Protein AF-A0A7T8KE40-F1 (afdb_monomer_lite)

Organism: Caligus rogercresseyi (NCBI:txid217165)

Radius of gyration: 25.11 Å; chains: 1; bounding box: 54×23×62 Å

Secondary structure (DSSP, 8-state):
-HHHHHHHHHHHHHTT--HHHHHHHH---HHHHHHT-PPPPPPPTT-S--HHHHHHHHHHHHH-TTS-HHHHHHHTT--HHHHHHIIIIIS--S-HHHHHHH---HHHHHHHHHTT--

Structure (mmCIF, N/CA/C/O backbone):
data_AF-A0A7T8KE40-F1
#
_entry.id   AF-A0A7T8KE40-F1
#
loop_
_atom_site.group_PDB
_atom_site.id
_atom_site.type_symbol
_atom_site.label_atom_id
_atom_site.label_alt_id
_atom_site.label_comp_id
_atom_site.label_asym_id
_atom_site.label_entity_id
_atom_site.label_seq_id
_atom_site.pdbx_PDB_ins_code
_atom_site.Cartn_x
_atom_site.Cartn_y
_atom_site.Cartn_z
_atom_site.occupancy
_atom_site.B_iso_or_equiv
_atom_site.auth_seq_id
_atom_site.auth_comp_id
_atom_site.auth_asym_id
_atom_site.auth_atom_id
_atom_site.pdbx_PDB_model_num
ATOM 1 N N . MET A 1 1 ? 5.430 13.147 -27.467 1.00 64.38 1 MET A N 1
ATOM 2 C CA . MET A 1 1 ? 6.612 12.834 -28.305 1.00 64.38 1 MET A CA 1
ATOM 3 C C . MET A 1 1 ? 7.751 12.189 -27.516 1.00 64.38 1 MET A C 1
ATOM 5 O O . MET A 1 1 ? 8.265 11.183 -27.973 1.00 64.38 1 MET A O 1
ATOM 9 N N . GLU A 1 2 ? 8.147 12.704 -26.343 1.00 74.44 2 GLU A N 1
ATOM 10 C CA . GLU A 1 2 ? 9.274 12.140 -25.568 1.00 74.44 2 GLU A CA 1
ATOM 11 C C . GLU A 1 2 ? 9.031 10.705 -25.063 1.00 74.44 2 GLU A C 1
ATOM 13 O O . GLU A 1 2 ? 9.944 9.887 -25.103 1.00 74.44 2 GLU A O 1
ATOM 18 N N . GLN A 1 3 ? 7.796 10.380 -24.665 1.00 76.88 3 GLN A N 1
ATOM 19 C CA . GLN A 1 3 ? 7.410 9.027 -24.243 1.00 76.88 3 GLN A CA 1
ATOM 20 C C . GLN A 1 3 ? 7.604 7.995 -25.366 1.00 76.88 3 GLN A C 1
ATOM 22 O O . GLN A 1 3 ? 8.284 7.001 -25.169 1.00 76.88 3 GLN A O 1
ATOM 27 N N . VAL A 1 4 ? 7.140 8.316 -26.579 1.00 83.94 4 VAL A N 1
ATOM 28 C CA . VAL A 1 4 ? 7.283 7.464 -27.774 1.00 83.94 4 VAL A CA 1
ATOM 29 C C . VAL A 1 4 ? 8.753 7.162 -28.088 1.00 83.94 4 VAL A C 1
ATOM 31 O O . VAL A 1 4 ? 9.090 6.042 -28.456 1.00 83.94 4 VAL A O 1
ATOM 34 N N . ARG A 1 5 ? 9.652 8.142 -27.903 1.00 83.94 5 ARG A N 1
ATOM 35 C CA . ARG A 1 5 ? 11.098 7.936 -28.099 1.00 83.94 5 ARG A CA 1
ATOM 36 C C . ARG A 1 5 ? 11.693 6.996 -27.049 1.00 83.94 5 ARG A C 1
ATOM 38 O O . ARG A 1 5 ? 12.535 6.177 -27.396 1.00 83.94 5 ARG A O 1
ATOM 45 N N . ARG A 1 6 ? 11.268 7.108 -25.784 1.00 83.00 6 ARG A N 1
ATOM 46 C CA . ARG A 1 6 ? 11.691 6.189 -24.712 1.00 83.00 6 ARG A CA 1
ATOM 47 C C . ARG A 1 6 ? 11.218 4.770 -24.988 1.00 83.00 6 ARG A C 1
ATOM 49 O O . ARG A 1 6 ? 12.023 3.848 -24.932 1.00 83.00 6 ARG A O 1
ATOM 56 N N . ASP A 1 7 ? 9.952 4.616 -25.361 1.00 86.44 7 ASP A N 1
ATOM 57 C CA . ASP A 1 7 ? 9.365 3.310 -25.656 1.00 86.44 7 ASP A CA 1
ATOM 58 C C . ASP A 1 7 ? 10.102 2.635 -26.830 1.00 86.44 7 ASP A C 1
ATOM 60 O O . ASP A 1 7 ? 10.492 1.476 -26.723 1.00 86.44 7 ASP A O 1
ATOM 64 N N . ALA A 1 8 ? 10.429 3.382 -27.894 1.00 87.56 8 ALA A N 1
ATOM 65 C CA . ALA A 1 8 ? 11.226 2.878 -29.019 1.00 87.56 8 ALA A CA 1
ATOM 66 C C . ALA A 1 8 ? 12.652 2.442 -28.619 1.00 87.56 8 ALA A C 1
ATOM 68 O O . ALA A 1 8 ? 13.137 1.412 -29.087 1.00 87.56 8 ALA A O 1
ATOM 69 N N . ILE A 1 9 ? 13.324 3.190 -27.733 1.00 86.88 9 ILE A N 1
ATOM 70 C CA . ILE A 1 9 ? 14.646 2.810 -27.201 1.00 86.88 9 ILE A CA 1
ATOM 71 C C . ILE A 1 9 ? 14.541 1.527 -26.362 1.00 86.88 9 ILE A C 1
ATOM 73 O O . ILE A 1 9 ? 15.411 0.660 -26.459 1.00 86.88 9 ILE A O 1
ATOM 77 N N . CYS A 1 10 ? 13.486 1.391 -25.555 1.00 84.81 10 CYS A N 1
ATOM 78 C CA . CYS A 1 10 ? 13.219 0.190 -24.766 1.00 84.81 10 CYS A CA 1
ATOM 79 C C . CYS A 1 10 ? 12.994 -1.039 -25.655 1.00 84.81 10 CYS A C 1
ATOM 81 O O . CYS A 1 10 ? 13.605 -2.076 -25.404 1.00 84.81 10 CYS A O 1
ATOM 83 N N . GLU A 1 11 ? 12.185 -0.925 -26.711 1.00 87.88 11 GLU A N 1
ATOM 84 C CA . GLU A 1 11 ? 11.952 -2.023 -27.659 1.00 87.88 11 GLU A CA 1
ATOM 85 C C . GLU A 1 11 ? 13.222 -2.409 -28.426 1.00 87.88 11 GLU A C 1
ATOM 87 O O . GLU A 1 11 ? 13.554 -3.589 -28.528 1.00 87.88 11 GLU A O 1
ATOM 92 N N . ALA A 1 12 ? 14.007 -1.433 -28.891 1.00 88.25 12 ALA A N 1
ATOM 93 C CA . ALA A 1 12 ? 15.264 -1.722 -29.578 1.00 88.25 12 ALA A CA 1
ATOM 94 C C . ALA A 1 12 ? 16.276 -2.440 -28.669 1.00 88.25 12 ALA A C 1
ATOM 96 O O . ALA A 1 12 ? 16.980 -3.345 -29.114 1.00 88.25 12 ALA A O 1
ATOM 97 N N . ARG A 1 13 ? 16.310 -2.093 -27.376 1.00 84.94 13 ARG A N 1
ATOM 98 C CA . ARG A 1 13 ? 17.122 -2.807 -26.380 1.00 84.94 13 ARG A CA 1
ATOM 99 C C . ARG A 1 13 ? 16.601 -4.210 -26.073 1.00 84.94 13 ARG A C 1
ATOM 101 O O . ARG A 1 13 ? 17.415 -5.098 -25.850 1.00 84.94 13 ARG A O 1
ATOM 108 N N . ARG A 1 14 ? 15.278 -4.426 -26.057 1.00 84.88 14 ARG A N 1
ATOM 109 C CA . ARG A 1 14 ? 14.683 -5.774 -25.939 1.00 84.88 14 ARG A CA 1
ATOM 110 C C . ARG A 1 14 ? 15.074 -6.668 -27.112 1.00 84.88 14 ARG A C 1
ATOM 112 O O . ARG A 1 14 ? 15.259 -7.860 -26.917 1.00 84.88 14 ARG A O 1
ATOM 119 N N . ALA A 1 15 ? 15.255 -6.082 -28.292 1.00 90.94 15 ALA A N 1
ATOM 120 C CA . ALA A 1 15 ? 15.786 -6.747 -29.479 1.00 90.94 15 ALA A CA 1
ATOM 121 C C . ALA A 1 15 ? 17.329 -6.847 -29.501 1.00 90.94 15 ALA A C 1
ATOM 123 O O . ALA A 1 15 ? 17.909 -7.019 -30.570 1.00 90.94 15 ALA A O 1
ATOM 124 N N . GLU A 1 16 ? 17.991 -6.687 -28.350 1.00 87.81 16 GLU A N 1
ATOM 125 C CA . GLU A 1 16 ? 19.447 -6.802 -28.161 1.00 87.81 16 GLU A CA 1
ATOM 126 C C . GLU A 1 16 ? 20.306 -5.850 -29.014 1.00 87.81 16 GLU A C 1
ATOM 128 O O . GLU A 1 16 ? 21.507 -6.060 -29.179 1.00 87.81 16 GLU A O 1
ATOM 133 N N . ARG A 1 17 ? 19.731 -4.746 -29.514 1.00 89.19 17 ARG A N 1
ATOM 134 C CA . ARG A 1 17 ? 20.500 -3.732 -30.246 1.00 89.19 17 ARG A CA 1
ATOM 135 C C . ARG A 1 17 ? 21.440 -2.976 -29.322 1.00 89.19 17 ARG A C 1
ATOM 137 O O . ARG A 1 17 ? 21.079 -2.544 -28.221 1.00 89.19 17 ARG A O 1
ATOM 144 N N . THR A 1 18 ? 22.647 -2.744 -29.813 1.00 89.75 18 THR A N 1
ATOM 145 C CA . THR A 1 18 ? 23.635 -1.921 -29.130 1.00 89.75 18 THR A CA 1
ATOM 146 C C . THR A 1 18 ? 23.189 -0.452 -29.114 1.00 89.75 18 THR A C 1
ATOM 148 O O . THR A 1 18 ? 22.497 0.018 -30.021 1.00 89.75 18 THR A O 1
ATOM 151 N N . PRO A 1 19 ? 23.607 0.343 -28.112 1.00 87.69 19 PRO A N 1
ATOM 152 C CA . PRO A 1 19 ? 23.302 1.772 -28.081 1.00 87.69 19 PRO A CA 1
ATOM 153 C C . PRO A 1 19 ? 23.747 2.533 -29.338 1.00 87.69 19 PRO A C 1
ATOM 155 O O . PRO A 1 19 ? 23.103 3.511 -29.702 1.00 87.69 19 PRO A O 1
ATOM 158 N N . GLN A 1 20 ? 24.828 2.095 -29.994 1.00 88.94 20 GLN A N 1
ATOM 159 C CA . GLN A 1 20 ? 25.330 2.700 -31.231 1.00 88.94 20 GLN A CA 1
ATOM 160 C C . GLN A 1 20 ? 24.364 2.479 -32.399 1.00 88.94 20 GLN A C 1
ATOM 162 O O . GLN A 1 20 ? 23.986 3.455 -33.041 1.00 88.94 20 GLN A O 1
ATOM 167 N N . GLU A 1 21 ? 23.875 1.251 -32.593 1.00 90.25 21 GLU A N 1
ATOM 168 C CA . GLU A 1 21 ? 22.865 0.943 -33.618 1.00 90.25 21 GLU A CA 1
ATOM 169 C C . GLU A 1 21 ? 21.565 1.728 -33.394 1.00 90.25 21 GLU A C 1
ATOM 171 O O . GLU A 1 21 ? 20.937 2.186 -34.342 1.00 90.25 21 GLU A O 1
ATOM 176 N N . ILE A 1 22 ? 21.162 1.938 -32.135 1.00 89.69 22 ILE A N 1
ATOM 177 C CA . ILE A 1 22 ? 19.963 2.724 -31.798 1.00 89.69 22 ILE A CA 1
ATOM 178 C C . ILE A 1 22 ? 20.148 4.201 -32.174 1.00 89.69 22 ILE A C 1
ATOM 180 O O . ILE A 1 22 ? 19.216 4.832 -32.674 1.00 89.69 22 ILE A O 1
ATOM 184 N N . ILE A 1 23 ? 21.336 4.763 -31.932 1.00 91.44 23 ILE A N 1
ATOM 185 C CA . ILE A 1 23 ? 21.659 6.146 -32.312 1.00 91.44 23 ILE A CA 1
ATOM 186 C C . ILE A 1 23 ? 21.621 6.298 -33.830 1.00 91.44 23 ILE A C 1
ATOM 188 O O . ILE A 1 23 ? 21.044 7.264 -34.320 1.00 91.44 23 ILE A O 1
ATOM 192 N N . GLU A 1 24 ? 22.213 5.352 -34.553 1.00 92.69 24 GLU A N 1
ATOM 193 C CA . GLU A 1 24 ? 22.287 5.370 -36.013 1.00 92.69 24 GLU A CA 1
ATOM 194 C C . GLU A 1 24 ? 20.908 5.184 -36.658 1.00 92.69 24 GLU A C 1
ATOM 196 O O . GLU A 1 24 ? 20.528 5.944 -37.542 1.00 92.69 24 GLU A O 1
ATOM 201 N N . PHE A 1 25 ? 20.107 4.243 -36.157 1.00 90.06 25 PHE A N 1
ATOM 202 C CA . PHE A 1 25 ? 18.786 3.956 -36.709 1.00 90.06 25 PHE A CA 1
ATOM 203 C C . PHE A 1 25 ? 17.772 5.074 -36.417 1.00 90.06 25 PHE A C 1
ATOM 205 O O . PHE A 1 25 ? 17.105 5.579 -37.319 1.00 90.06 25 PHE A O 1
ATOM 212 N N . PHE A 1 26 ? 17.661 5.506 -35.156 1.00 88.94 26 PHE A N 1
ATOM 213 C CA . PHE A 1 26 ? 16.641 6.479 -34.744 1.00 88.94 26 PHE A CA 1
ATOM 214 C C . PHE A 1 26 ? 17.105 7.939 -34.797 1.00 88.94 26 PHE A C 1
ATOM 216 O O . PHE A 1 26 ? 16.293 8.840 -34.570 1.00 88.94 26 PHE A O 1
ATOM 223 N N . HIS A 1 27 ? 18.390 8.191 -35.066 1.00 91.25 27 HIS A N 1
ATOM 224 C CA . HIS A 1 27 ? 18.996 9.528 -35.056 1.00 91.25 27 HIS A CA 1
ATOM 225 C C . HIS A 1 27 ? 18.784 10.268 -33.723 1.00 91.25 27 HIS A C 1
ATOM 227 O O . HIS A 1 27 ? 18.658 11.494 -33.660 1.00 91.25 27 HIS A O 1
ATOM 233 N N . TYR A 1 28 ? 18.709 9.514 -32.624 1.00 88.62 28 TYR A N 1
ATOM 234 C CA . TYR A 1 28 ? 18.512 10.081 -31.297 1.00 88.62 28 TYR A CA 1
ATOM 235 C C . TYR A 1 28 ? 19.833 10.585 -30.702 1.00 88.62 28 TYR A C 1
ATOM 237 O O . TYR A 1 28 ? 20.878 9.957 -30.884 1.00 88.62 28 TYR A O 1
ATOM 245 N N . PRO A 1 29 ? 19.814 11.689 -29.928 1.00 87.88 29 PRO A N 1
ATOM 246 C CA . PRO A 1 29 ? 21.006 12.166 -29.240 1.00 87.88 29 PRO A CA 1
ATOM 247 C C . PRO A 1 29 ? 21.594 11.090 -28.318 1.00 87.88 29 PRO A C 1
ATOM 249 O O . PRO A 1 29 ? 20.859 10.415 -27.591 1.00 87.88 29 PRO A O 1
ATOM 252 N N . LYS A 1 30 ? 22.930 10.996 -28.257 1.00 86.38 30 LYS A N 1
ATOM 253 C CA . LYS A 1 30 ? 23.645 10.093 -27.330 1.00 86.38 30 LYS A CA 1
ATOM 254 C C . LYS A 1 30 ? 23.143 10.239 -25.889 1.00 86.38 30 LYS A C 1
ATOM 256 O O . LYS A 1 30 ? 22.904 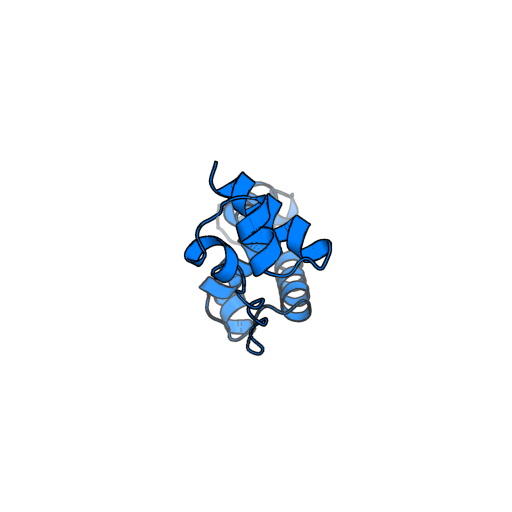9.249 -25.202 1.00 86.38 30 LYS A O 1
ATOM 261 N N . SER A 1 31 ? 22.915 11.475 -25.446 1.00 84.81 31 SER A N 1
ATOM 262 C CA . SER A 1 31 ? 22.393 11.775 -24.108 1.00 84.81 31 SER A CA 1
ATOM 263 C C . SER A 1 31 ? 21.020 11.153 -23.843 1.00 84.81 31 SER A C 1
ATOM 265 O O . SER A 1 31 ? 20.721 10.825 -22.701 1.00 84.81 31 SER A O 1
ATOM 267 N N . THR A 1 32 ? 20.190 10.953 -24.867 1.00 83.81 32 THR A N 1
ATOM 268 C CA . THR A 1 32 ? 18.874 10.315 -24.748 1.00 83.81 32 THR A CA 1
ATOM 269 C C . THR A 1 32 ? 19.003 8.797 -24.638 1.00 83.81 32 THR A C 1
ATOM 271 O O . THR A 1 32 ? 18.425 8.211 -23.727 1.00 83.81 32 THR A O 1
ATOM 274 N N . VAL A 1 33 ? 19.811 8.169 -25.499 1.00 84.06 33 VAL A N 1
ATOM 275 C CA . VAL A 1 33 ? 19.962 6.701 -25.552 1.00 84.06 33 VAL A CA 1
ATOM 276 C C . VAL A 1 33 ? 20.640 6.140 -24.299 1.00 84.06 33 VAL A C 1
ATOM 278 O O . VAL A 1 33 ? 20.271 5.066 -23.825 1.00 84.06 33 VAL A O 1
ATOM 281 N N . TYR A 1 34 ? 21.594 6.865 -23.707 1.00 81.94 34 TYR A N 1
ATOM 282 C CA . TYR A 1 34 ? 22.310 6.404 -22.509 1.00 81.94 34 TYR A CA 1
ATOM 283 C C . TYR A 1 34 ? 21.609 6.741 -21.180 1.00 81.94 34 TYR A C 1
ATOM 285 O O . TYR A 1 34 ? 21.884 6.094 -20.170 1.00 81.94 34 TYR A O 1
ATOM 293 N N . LYS A 1 35 ? 20.672 7.700 -21.154 1.00 71.62 35 LYS A N 1
ATOM 294 C CA . LYS A 1 35 ? 19.970 8.133 -19.926 1.00 71.62 35 LYS A CA 1
ATOM 295 C C . LYS A 1 35 ? 19.002 7.087 -19.370 1.00 71.62 35 LYS A C 1
ATOM 297 O O . LYS A 1 35 ? 18.720 7.110 -18.173 1.00 71.62 35 LYS A O 1
ATOM 302 N N . ASP A 1 36 ? 18.545 6.157 -20.208 1.00 63.56 36 ASP A N 1
ATOM 303 C CA . ASP A 1 36 ? 17.585 5.106 -19.840 1.00 63.56 36 ASP A CA 1
ATOM 304 C C . ASP A 1 36 ? 18.240 3.830 -19.284 1.00 63.56 36 ASP A C 1
ATOM 306 O O . ASP A 1 36 ? 17.708 2.729 -19.362 1.00 63.56 36 ASP A O 1
ATOM 310 N N . ARG A 1 37 ? 19.458 3.936 -18.745 1.00 60.59 37 ARG A N 1
ATOM 311 C CA . ARG A 1 37 ? 20.124 2.843 -18.017 1.00 60.59 37 ARG A CA 1
ATOM 312 C C . ARG A 1 37 ? 19.981 3.030 -16.504 1.00 60.59 37 ARG A C 1
ATOM 314 O O . ARG A 1 37 ? 20.949 2.876 -15.764 1.00 60.59 37 ARG A O 1
ATOM 321 N N . ARG A 1 38 ? 18.802 3.442 -16.028 1.00 59.66 38 ARG A N 1
ATOM 322 C CA . ARG A 1 38 ? 18.552 3.492 -14.583 1.00 59.66 38 ARG A CA 1
ATOM 323 C C . ARG A 1 38 ? 18.271 2.073 -14.121 1.00 59.66 38 ARG A C 1
ATOM 325 O O . ARG A 1 38 ? 17.330 1.457 -14.601 1.00 59.66 38 ARG A O 1
ATOM 332 N N . ALA A 1 39 ? 19.119 1.560 -13.237 1.00 61.06 39 ALA A N 1
ATOM 333 C CA . ALA A 1 39 ? 18.849 0.308 -12.553 1.00 61.06 39 ALA A CA 1
ATOM 334 C C . ALA A 1 39 ? 17.511 0.409 -11.809 1.00 61.06 39 ALA A C 1
ATOM 336 O O . ALA A 1 39 ? 17.169 1.479 -11.288 1.00 61.06 39 ALA A O 1
ATOM 337 N N . ASP A 1 40 ? 16.779 -0.699 -11.746 1.00 62.41 40 ASP A N 1
ATOM 338 C CA . ASP A 1 40 ? 15.620 -0.791 -10.871 1.00 62.41 40 ASP A CA 1
ATOM 339 C C . ASP A 1 40 ? 16.069 -0.506 -9.437 1.00 62.41 40 ASP A C 1
ATOM 341 O O . ASP A 1 40 ? 17.009 -1.114 -8.918 1.00 62.41 40 ASP A O 1
ATOM 345 N N . HIS A 1 41 ? 15.424 0.469 -8.796 1.00 67.19 41 HIS A N 1
ATOM 346 C CA . HIS A 1 41 ? 15.692 0.758 -7.395 1.00 67.19 41 HIS A CA 1
ATOM 347 C C . HIS A 1 41 ? 15.305 -0.477 -6.581 1.00 67.19 41 HIS A C 1
ATOM 349 O O . HIS A 1 41 ? 14.144 -0.895 -6.600 1.00 67.19 41 HIS A O 1
ATOM 355 N N . SER A 1 42 ? 16.266 -1.060 -5.863 1.00 63.38 42 SER A N 1
ATOM 356 C CA . SER A 1 42 ? 15.981 -2.197 -4.996 1.00 63.38 42 SER A CA 1
ATOM 357 C C . SER A 1 42 ? 14.962 -1.798 -3.928 1.00 63.38 42 SER A C 1
ATOM 359 O O . SER A 1 42 ? 14.954 -0.679 -3.403 1.00 63.38 42 SER A O 1
ATOM 361 N N . SER A 1 43 ? 14.056 -2.718 -3.606 1.00 64.19 43 SER A N 1
ATOM 362 C CA . SER A 1 43 ? 13.117 -2.501 -2.513 1.00 64.19 43 SER A CA 1
ATOM 363 C C . SER A 1 43 ? 13.889 -2.400 -1.199 1.00 64.19 43 SER A C 1
ATOM 365 O O . SER A 1 43 ? 14.647 -3.306 -0.857 1.00 64.19 43 SER A O 1
ATOM 367 N N . ARG A 1 44 ? 13.671 -1.317 -0.448 1.00 69.19 44 ARG A N 1
ATOM 368 C CA . ARG A 1 44 ? 14.270 -1.114 0.878 1.00 69.19 44 ARG A CA 1
ATOM 369 C C . ARG A 1 44 ? 14.007 -2.311 1.799 1.00 69.19 44 ARG A C 1
ATOM 371 O O . ARG A 1 44 ? 12.851 -2.690 1.983 1.00 69.19 44 ARG A O 1
ATOM 378 N N . ALA A 1 45 ? 15.057 -2.870 2.397 1.00 65.06 45 ALA A N 1
ATOM 379 C CA . ALA A 1 45 ? 14.954 -4.020 3.299 1.00 65.06 45 ALA A CA 1
ATOM 380 C C . ALA A 1 45 ? 14.274 -3.672 4.640 1.00 65.06 45 ALA A C 1
ATOM 382 O O . ALA A 1 45 ? 13.559 -4.492 5.206 1.00 65.06 45 ALA A O 1
ATOM 383 N N . ASP A 1 46 ? 14.413 -2.430 5.110 1.00 67.94 46 ASP A N 1
ATOM 384 C CA . ASP A 1 46 ? 13.768 -1.870 6.309 1.00 67.94 46 ASP A CA 1
ATOM 385 C C . ASP A 1 46 ? 12.289 -1.502 6.086 1.00 67.94 46 ASP A C 1
ATOM 387 O O . ASP A 1 46 ? 11.679 -0.788 6.886 1.00 67.94 46 ASP A O 1
ATOM 391 N N . LYS A 1 47 ? 11.675 -1.969 4.993 1.00 72.88 47 LYS A N 1
ATOM 392 C CA . LYS A 1 47 ? 10.269 -1.699 4.701 1.00 72.88 47 LYS A CA 1
ATOM 393 C C . LYS A 1 47 ? 9.383 -2.349 5.770 1.00 72.88 47 LYS A C 1
ATOM 395 O O . LYS A 1 47 ? 9.011 -3.512 5.678 1.00 72.88 47 LYS A O 1
ATOM 400 N N . ILE A 1 48 ? 8.946 -1.531 6.730 1.00 71.50 48 ILE A N 1
ATOM 401 C CA . ILE A 1 48 ? 7.944 -1.856 7.769 1.00 71.50 48 ILE A CA 1
ATOM 402 C C . ILE A 1 48 ? 6.672 -2.467 7.150 1.00 71.50 48 ILE A C 1
ATOM 404 O O . ILE A 1 48 ? 5.971 -3.286 7.744 1.00 71.50 48 ILE A O 1
ATOM 408 N N . TRP A 1 49 ? 6.384 -2.069 5.916 1.00 77.38 49 TRP A N 1
ATOM 409 C CA . TRP A 1 49 ? 5.186 -2.397 5.170 1.00 77.38 49 TRP A CA 1
ATOM 410 C C . TRP A 1 49 ? 5.287 -3.761 4.472 1.00 77.38 49 TRP A C 1
ATOM 412 O O . TRP A 1 49 ? 5.346 -3.863 3.245 1.00 77.38 49 TRP A O 1
ATOM 422 N N . THR A 1 50 ? 5.342 -4.818 5.278 1.00 85.81 50 THR A N 1
ATOM 423 C CA . THR A 1 50 ? 5.355 -6.205 4.798 1.00 85.81 50 THR A CA 1
ATOM 424 C C . THR A 1 50 ? 3.932 -6.748 4.609 1.00 85.81 50 THR A C 1
ATOM 426 O O . THR A 1 50 ? 2.997 -6.288 5.277 1.00 85.81 50 THR A O 1
ATOM 429 N N . PRO A 1 51 ? 3.734 -7.784 3.772 1.00 87.38 51 PRO A N 1
ATOM 430 C CA . PRO A 1 51 ? 2.439 -8.459 3.651 1.00 87.38 51 PRO A CA 1
ATOM 431 C C . PRO A 1 51 ? 1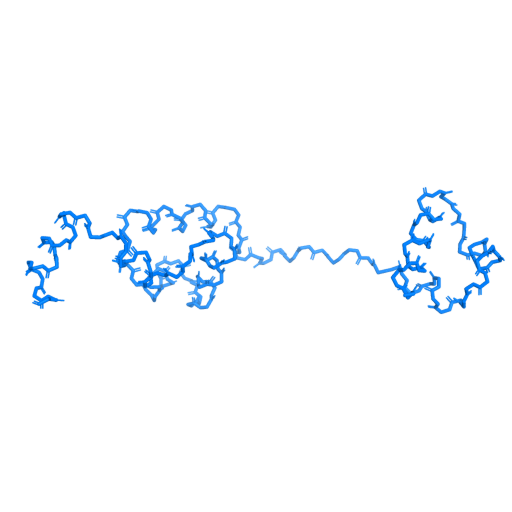.900 -8.969 4.998 1.00 87.38 51 PRO A C 1
ATOM 433 O O . PRO A 1 51 ? 0.710 -8.851 5.289 1.00 87.38 51 PRO A O 1
ATOM 436 N N . ARG A 1 52 ? 2.787 -9.462 5.874 1.00 89.69 52 ARG A N 1
ATOM 437 C CA . ARG A 1 52 ? 2.433 -9.915 7.228 1.00 89.69 52 ARG A CA 1
ATOM 438 C C . ARG A 1 52 ? 1.918 -8.770 8.101 1.00 89.69 52 ARG A C 1
ATOM 440 O O . ARG A 1 52 ? 0.930 -8.946 8.817 1.00 89.69 52 ARG A O 1
ATOM 447 N N . PHE A 1 53 ? 2.564 -7.605 8.036 1.00 89.94 53 PHE A N 1
ATOM 448 C CA . PHE A 1 53 ? 2.115 -6.409 8.746 1.00 89.94 53 PHE A CA 1
ATOM 449 C C . PHE A 1 53 ? 0.709 -5.996 8.297 1.00 89.94 53 PHE A C 1
ATOM 451 O O . PHE A 1 53 ? -0.162 -5.773 9.139 1.00 89.94 53 PHE A O 1
ATOM 458 N N . LEU A 1 54 ? 0.469 -5.970 6.983 1.00 89.88 54 LEU A N 1
ATOM 459 C CA . LEU A 1 54 ? -0.823 -5.615 6.395 1.00 89.88 54 LEU A CA 1
ATOM 460 C C . LEU A 1 54 ? -1.941 -6.570 6.795 1.00 89.88 54 LEU A C 1
ATOM 462 O O . LEU A 1 54 ? -2.998 -6.120 7.231 1.00 89.88 54 LEU A O 1
ATOM 466 N N . ALA A 1 55 ? -1.698 -7.877 6.700 1.00 90.19 55 ALA A N 1
ATOM 467 C CA . ALA A 1 55 ? -2.665 -8.888 7.113 1.00 90.19 55 ALA A CA 1
ATOM 468 C C . ALA A 1 55 ? -3.005 -8.756 8.604 1.00 90.19 55 ALA A C 1
ATOM 470 O O . ALA A 1 55 ? -4.169 -8.819 8.998 1.00 90.19 55 ALA A O 1
ATOM 471 N N . GLY A 1 56 ? -1.992 -8.508 9.441 1.00 91.81 56 GLY A N 1
ATOM 472 C CA . GLY A 1 56 ? -2.192 -8.221 10.855 1.00 91.81 56 GLY A CA 1
ATOM 473 C C . GLY A 1 56 ? -3.054 -6.979 11.077 1.00 91.81 56 GLY A C 1
ATOM 474 O O . GLY A 1 56 ? -3.998 -7.038 11.860 1.00 91.81 56 GLY A O 1
ATOM 475 N N . LEU A 1 57 ? -2.730 -5.870 10.406 1.00 89.75 57 LEU A N 1
ATOM 476 C CA . LEU A 1 57 ? -3.447 -4.602 10.533 1.00 89.75 57 LEU A CA 1
ATOM 477 C C . LEU A 1 57 ? -4.909 -4.738 10.104 1.00 89.75 57 LEU A C 1
ATOM 479 O O . LEU A 1 57 ? -5.790 -4.277 10.825 1.00 89.75 57 LEU A O 1
ATOM 483 N N . LYS A 1 58 ? -5.155 -5.422 8.982 1.00 88.06 58 LYS A N 1
ATOM 484 C CA . LYS A 1 58 ? -6.498 -5.712 8.484 1.00 88.06 58 LYS A CA 1
ATOM 485 C C . LYS A 1 58 ? -7.329 -6.447 9.538 1.00 88.06 58 LYS A C 1
ATOM 487 O O . LYS A 1 58 ? -8.386 -5.959 9.910 1.00 88.06 58 LYS A O 1
ATOM 492 N N . ARG A 1 59 ? -6.794 -7.526 10.127 1.00 90.00 59 ARG A N 1
ATOM 493 C CA . ARG A 1 59 ? -7.477 -8.271 11.204 1.00 90.00 59 ARG A CA 1
ATOM 494 C C . ARG A 1 59 ? -7.830 -7.400 12.410 1.00 90.00 59 ARG A C 1
ATOM 496 O O . ARG A 1 59 ? -8.926 -7.523 12.936 1.00 90.00 59 ARG A O 1
ATOM 503 N N . SER A 1 60 ? -6.928 -6.517 12.848 1.00 87.56 60 SER A N 1
ATOM 504 C CA . SER A 1 60 ? -7.213 -5.612 13.975 1.00 87.56 60 SER A CA 1
ATOM 505 C C . SER A 1 60 ? -8.324 -4.609 13.662 1.00 87.56 60 SER A C 1
ATOM 507 O O . SER A 1 60 ? -9.103 -4.270 14.548 1.00 87.56 60 SER A O 1
ATOM 509 N N . ILE A 1 61 ? -8.383 -4.119 12.422 1.00 84.81 61 ILE A N 1
ATOM 510 C CA . ILE A 1 61 ? -9.427 -3.192 11.975 1.00 84.81 61 ILE A CA 1
ATOM 511 C C . ILE A 1 61 ? -10.764 -3.923 11.851 1.00 84.81 61 ILE A C 1
ATOM 513 O O . ILE A 1 61 ? -11.763 -3.410 12.340 1.00 84.81 61 ILE A O 1
ATOM 517 N N . ASP A 1 62 ? -10.769 -5.111 11.248 1.00 82.00 62 ASP A N 1
ATOM 518 C CA . ASP A 1 62 ? -11.981 -5.905 11.040 1.00 82.00 62 ASP A CA 1
ATOM 519 C C . ASP A 1 62 ? -12.574 -6.389 12.378 1.00 82.00 62 ASP A C 1
ATOM 521 O O . ASP A 1 62 ? -13.787 -6.352 12.557 1.00 82.00 62 ASP A O 1
ATOM 525 N N . ALA A 1 63 ? -11.734 -6.778 13.347 1.00 84.81 63 ALA A N 1
ATOM 526 C CA . ALA A 1 63 ? -12.187 -7.184 14.681 1.00 84.81 63 ALA A CA 1
ATOM 527 C C . ALA A 1 63 ? -12.751 -6.012 15.502 1.00 84.81 63 ALA A C 1
ATOM 529 O O . ALA A 1 63 ? -13.729 -6.170 16.230 1.00 84.81 63 ALA A O 1
ATOM 530 N N . HIS A 1 64 ? -12.125 -4.835 15.405 1.00 79.56 64 HIS A N 1
ATOM 531 C CA . HIS A 1 64 ? -12.492 -3.664 16.199 1.00 79.56 64 HIS A CA 1
ATOM 532 C C . HIS A 1 64 ? -12.450 -2.382 15.349 1.00 79.56 64 HIS A C 1
ATOM 534 O O . HIS A 1 64 ? -11.495 -1.590 15.453 1.00 79.56 64 HIS A O 1
ATOM 540 N N . PRO A 1 65 ? -13.500 -2.125 14.544 1.00 76.06 65 PRO A N 1
ATOM 541 C CA . PRO A 1 65 ? -13.534 -1.023 13.580 1.00 76.06 65 PRO A CA 1
ATOM 542 C C . PRO A 1 65 ? -13.494 0.369 14.223 1.00 76.06 65 PRO A C 1
ATOM 544 O O . PRO A 1 65 ? -13.106 1.336 13.560 1.00 76.06 65 PRO A O 1
ATOM 547 N N . ASP A 1 66 ? -13.756 0.487 15.526 1.00 77.06 66 ASP A N 1
ATOM 548 C CA . ASP A 1 66 ? -13.699 1.751 16.272 1.00 77.06 66 ASP A CA 1
ATOM 549 C C . ASP A 1 66 ? -12.317 2.073 16.871 1.00 77.06 66 ASP A C 1
ATOM 551 O O . ASP A 1 66 ? -12.078 3.192 17.324 1.00 77.06 66 ASP A O 1
ATOM 555 N N . THR A 1 67 ? -11.365 1.131 16.843 1.00 80.19 67 THR A N 1
ATOM 556 C CA . THR A 1 67 ? -10.039 1.287 17.477 1.00 80.19 67 THR A CA 1
ATOM 557 C C . THR A 1 67 ? -9.207 2.409 16.851 1.00 80.19 67 THR A C 1
ATOM 559 O O . THR A 1 67 ? -8.643 2.194 15.780 1.00 80.19 67 THR A O 1
ATOM 562 N N . PRO A 1 68 ? -9.007 3.574 17.485 1.00 83.12 68 PRO A N 1
ATOM 563 C CA . PRO A 1 68 ? -8.418 4.739 16.826 1.00 83.12 68 PRO A CA 1
ATOM 564 C C . PRO A 1 68 ? -7.031 4.451 16.229 1.00 83.12 68 PRO A C 1
ATOM 566 O O . PRO A 1 68 ? -6.267 3.638 16.744 1.00 83.12 68 PRO A O 1
ATOM 569 N N . ILE A 1 69 ? -6.678 5.152 15.143 1.00 84.75 69 ILE A N 1
ATOM 570 C CA . ILE A 1 69 ? -5.389 4.966 14.441 1.00 84.75 69 ILE A CA 1
ATOM 571 C C . ILE A 1 69 ? -4.208 5.155 15.402 1.00 84.75 69 ILE A C 1
ATOM 573 O O . ILE A 1 69 ? -3.221 4.435 15.309 1.00 84.75 69 ILE A O 1
ATOM 577 N N . SER A 1 70 ? -4.323 6.084 16.354 1.00 83.25 70 SER A N 1
ATOM 578 C CA . SER A 1 70 ? -3.318 6.301 17.398 1.00 83.25 70 SER A CA 1
ATOM 579 C C . SER A 1 70 ? -3.087 5.065 18.271 1.00 83.25 70 SER A C 1
ATOM 581 O O . SER A 1 70 ? -1.946 4.802 18.633 1.00 83.25 70 SER A O 1
ATOM 583 N N . LYS A 1 71 ? -4.136 4.292 18.579 1.00 87.50 71 LYS A N 1
ATOM 584 C CA . LYS A 1 71 ? -4.022 3.042 19.339 1.00 87.50 71 LYS A CA 1
ATOM 585 C C . LYS A 1 71 ? -3.397 1.935 18.488 1.00 87.50 71 LYS A C 1
ATOM 587 O O . LYS A 1 71 ? -2.397 1.369 18.898 1.00 87.50 71 LYS A O 1
ATOM 592 N N . LEU A 1 72 ? -3.868 1.750 17.251 1.00 89.12 72 LEU A N 1
ATOM 593 C CA . LEU A 1 72 ? -3.271 0.792 16.302 1.00 89.12 72 LEU A CA 1
ATOM 594 C C . LEU A 1 72 ? -1.776 1.048 16.051 1.00 89.12 72 LEU A C 1
ATOM 596 O O . LEU A 1 72 ? -1.006 0.110 15.867 1.00 89.12 72 LEU A O 1
ATOM 600 N N . ALA A 1 73 ? -1.378 2.320 16.019 1.00 89.62 73 ALA A N 1
ATOM 601 C CA . ALA A 1 73 ? 0.006 2.741 15.855 1.00 89.62 73 ALA A CA 1
ATOM 602 C C . ALA A 1 73 ? 0.860 2.379 17.080 1.00 89.62 73 ALA A C 1
ATOM 604 O O . ALA A 1 73 ? 1.928 1.791 16.920 1.00 89.62 73 ALA A O 1
ATOM 605 N N . LYS A 1 74 ? 0.359 2.662 18.293 1.00 91.62 74 LYS A N 1
ATOM 606 C CA . LYS A 1 74 ? 1.017 2.298 19.557 1.00 91.62 74 LYS A CA 1
ATOM 607 C C . LYS A 1 74 ? 1.182 0.786 19.696 1.00 91.62 74 LYS A C 1
ATOM 609 O O . LYS A 1 74 ? 2.296 0.328 19.913 1.00 91.62 74 LYS A O 1
ATOM 614 N N . ASP A 1 75 ? 0.113 0.024 19.478 1.00 90.62 75 ASP A N 1
ATOM 615 C CA . ASP A 1 75 ? 0.114 -1.439 19.629 1.00 90.62 75 ASP A CA 1
ATOM 616 C C . ASP A 1 75 ? 1.102 -2.125 18.670 1.00 90.62 75 ASP A C 1
ATOM 618 O O . ASP A 1 75 ? 1.599 -3.216 18.936 1.00 90.62 75 ASP A O 1
ATOM 622 N N . ARG A 1 76 ? 1.395 -1.484 17.532 1.00 89.38 76 ARG A N 1
ATOM 623 C CA . ARG A 1 76 ? 2.305 -1.996 16.498 1.00 89.38 76 ARG A CA 1
ATOM 624 C C . ARG A 1 76 ? 3.679 -1.331 16.510 1.00 89.38 76 ARG A C 1
ATOM 626 O O . ARG A 1 76 ? 4.473 -1.630 15.625 1.00 89.38 76 ARG A O 1
ATOM 633 N N . ASN A 1 77 ? 3.941 -0.443 17.470 1.00 91.88 77 ASN A N 1
ATOM 634 C CA . ASN A 1 77 ? 5.167 0.346 17.576 1.00 91.88 77 ASN A CA 1
ATOM 635 C C . ASN A 1 77 ? 5.567 1.043 16.258 1.00 91.88 77 ASN A C 1
ATOM 637 O O . ASN A 1 77 ? 6.710 0.985 15.811 1.00 91.88 77 ASN A O 1
ATOM 641 N N . VAL A 1 78 ? 4.597 1.674 15.595 1.00 90.38 78 VAL A N 1
ATOM 642 C CA . VAL A 1 78 ? 4.825 2.431 14.358 1.00 90.38 78 VA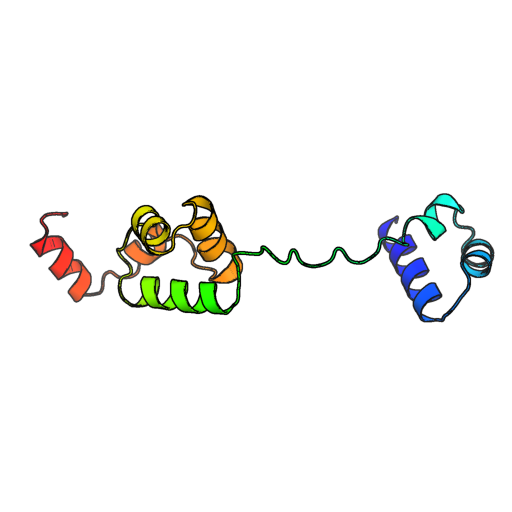L A CA 1
ATOM 643 C C . VAL A 1 78 ? 4.253 3.831 14.471 1.00 90.38 78 VAL A C 1
ATOM 645 O O . VAL A 1 78 ? 3.344 4.103 15.253 1.00 90.38 78 VAL A O 1
ATOM 648 N N . HIS A 1 79 ? 4.747 4.737 13.634 1.00 91.06 79 HIS A N 1
ATOM 649 C CA . HIS A 1 79 ? 4.191 6.077 13.566 1.00 91.06 79 HIS A CA 1
ATOM 650 C C . HIS A 1 79 ? 2.761 6.069 12.996 1.00 91.06 79 HIS A C 1
ATOM 652 O O . HIS A 1 79 ? 2.419 5.287 12.103 1.00 91.06 79 HIS A O 1
ATOM 658 N N . ARG A 1 80 ? 1.923 7.000 13.469 1.00 87.81 80 ARG A N 1
ATOM 659 C CA . ARG A 1 80 ? 0.517 7.139 13.048 1.00 87.81 80 ARG A CA 1
ATOM 660 C C . ARG A 1 80 ? 0.365 7.245 11.527 1.00 87.81 80 ARG A C 1
ATOM 662 O O . ARG A 1 80 ? -0.514 6.605 10.952 1.00 87.81 80 ARG A O 1
ATOM 669 N N . SER A 1 81 ? 1.235 8.022 10.879 1.00 87.19 81 SER A N 1
ATOM 670 C CA . SER A 1 81 ? 1.201 8.225 9.423 1.00 87.19 81 SER A CA 1
ATOM 671 C C . SER A 1 81 ? 1.486 6.945 8.628 1.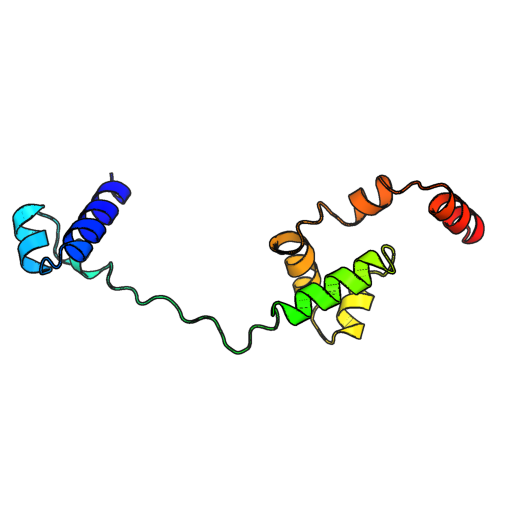00 87.19 81 SER A C 1
ATOM 673 O O . SER A 1 81 ? 0.985 6.799 7.514 1.00 87.19 81 SER A O 1
ATOM 675 N N . THR A 1 82 ? 2.235 5.994 9.193 1.00 88.44 82 THR A N 1
ATOM 676 C CA . THR A 1 82 ? 2.483 4.683 8.576 1.00 88.44 82 THR A CA 1
ATOM 677 C C . THR A 1 82 ? 1.191 3.877 8.487 1.00 88.44 82 THR A C 1
ATOM 679 O O . THR A 1 82 ? 0.870 3.350 7.425 1.00 88.44 82 THR A O 1
ATOM 682 N N . ILE A 1 83 ? 0.406 3.843 9.569 1.00 87.50 83 ILE A N 1
ATOM 683 C CA . ILE A 1 83 ? -0.902 3.172 9.588 1.00 87.50 83 ILE A CA 1
ATOM 684 C C . ILE A 1 83 ? -1.871 3.845 8.613 1.00 87.50 83 ILE A C 1
ATOM 686 O O . ILE A 1 83 ? -2.572 3.166 7.870 1.00 87.50 83 ILE A O 1
ATOM 690 N N . GLU A 1 84 ? -1.896 5.176 8.574 1.00 84.94 84 GLU A N 1
ATOM 691 C CA . GLU A 1 84 ? -2.781 5.917 7.672 1.00 84.94 84 GLU A CA 1
ATOM 692 C C . GLU A 1 84 ? -2.488 5.628 6.192 1.00 84.94 84 GLU A C 1
ATOM 694 O O . GLU A 1 84 ? -3.409 5.349 5.420 1.00 84.94 84 GLU A O 1
ATOM 699 N N . LYS A 1 85 ? -1.206 5.612 5.803 1.00 86.06 85 LYS A N 1
ATOM 700 C CA . LYS A 1 85 ? -0.782 5.226 4.448 1.00 86.06 85 LYS A CA 1
ATOM 701 C C . LYS A 1 85 ? -1.129 3.768 4.141 1.00 86.06 85 LYS A C 1
ATOM 703 O O . LYS A 1 85 ? -1.684 3.510 3.076 1.00 86.06 85 LYS A O 1
ATOM 708 N N . ALA A 1 86 ? -0.885 2.852 5.083 1.00 86.81 86 ALA A N 1
ATOM 709 C CA . ALA A 1 86 ? -1.225 1.433 4.950 1.00 86.81 86 ALA A CA 1
ATOM 710 C C . ALA A 1 86 ? -2.717 1.206 4.677 1.00 86.81 86 ALA A C 1
ATOM 712 O O . ALA A 1 86 ? -3.091 0.473 3.762 1.00 86.81 86 ALA A O 1
ATOM 713 N N . ILE A 1 87 ? -3.571 1.898 5.429 1.00 83.75 87 ILE A N 1
ATOM 714 C CA . ILE A 1 87 ? -5.026 1.836 5.277 1.00 83.75 87 ILE A CA 1
ATOM 715 C C . ILE A 1 87 ? -5.469 2.407 3.924 1.00 83.75 87 ILE A C 1
ATOM 717 O O . ILE 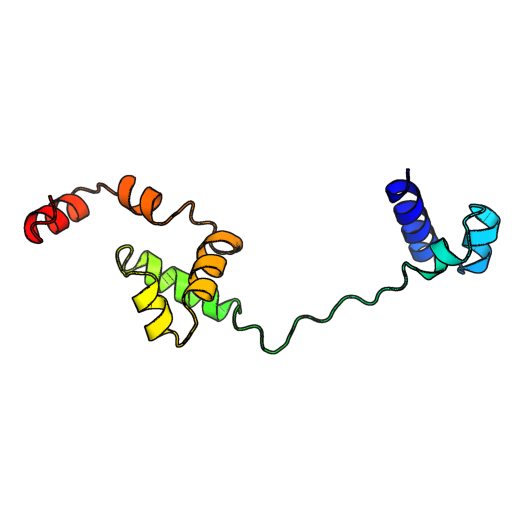A 1 87 ? -6.304 1.806 3.248 1.00 83.75 87 ILE A O 1
ATOM 721 N N . LYS A 1 88 ? -4.924 3.566 3.534 1.00 81.19 88 LYS A N 1
ATOM 722 C CA . LYS A 1 88 ? -5.346 4.298 2.332 1.00 81.19 88 LYS A CA 1
ATOM 723 C C . LYS A 1 88 ? -4.901 3.623 1.035 1.00 81.19 88 LYS A C 1
ATOM 725 O O . LYS A 1 88 ? -5.684 3.559 0.092 1.00 81.19 88 LYS A O 1
ATOM 730 N N . ILE A 1 89 ? -3.645 3.193 0.972 1.00 82.69 89 ILE A N 1
ATOM 731 C CA . ILE A 1 89 ? -3.003 2.745 -0.270 1.00 82.69 89 ILE A CA 1
ATOM 732 C C . ILE A 1 89 ? -3.234 1.248 -0.479 1.00 82.69 89 ILE A C 1
ATOM 734 O O . ILE A 1 89 ? -3.762 0.855 -1.517 1.00 82.69 89 ILE A O 1
ATOM 738 N N . ASP A 1 90 ? -2.907 0.428 0.522 1.00 83.25 90 ASP A N 1
ATOM 739 C CA . ASP A 1 90 ? -2.873 -1.028 0.350 1.00 83.25 90 ASP A CA 1
ATOM 740 C C . ASP A 1 90 ? -4.177 -1.705 0.751 1.00 83.25 90 ASP A C 1
ATOM 742 O O . ASP A 1 90 ? -4.668 -2.574 0.037 1.00 83.25 90 ASP A O 1
ATOM 746 N N . LEU A 1 91 ? -4.772 -1.293 1.873 1.00 80.50 91 LEU A N 1
ATOM 747 C CA . LEU A 1 91 ? -6.046 -1.863 2.322 1.00 80.50 91 LEU A CA 1
ATOM 748 C C . LEU A 1 91 ? -7.262 -1.200 1.652 1.00 80.50 91 LEU A C 1
ATOM 750 O O . LEU A 1 91 ? -8.376 -1.700 1.775 1.00 80.50 91 LEU A O 1
ATOM 754 N N . ARG A 1 92 ? -7.049 -0.089 0.930 1.00 71.44 92 ARG A N 1
ATOM 755 C CA . ARG A 1 92 ? -8.048 0.654 0.136 1.00 71.44 92 ARG A CA 1
ATOM 756 C C . ARG A 1 92 ? -9.331 1.034 0.886 1.00 71.44 92 ARG A C 1
ATOM 758 O O . ARG A 1 92 ? -10.372 1.254 0.263 1.00 71.44 92 ARG A O 1
ATOM 765 N N . TYR A 1 93 ? -9.281 1.192 2.206 1.00 69.50 93 TYR A N 1
ATOM 766 C CA . TYR A 1 93 ? -10.438 1.696 2.942 1.00 69.50 93 TYR A CA 1
ATOM 767 C C . TYR A 1 93 ? -10.669 3.177 2.581 1.00 69.50 93 TYR A C 1
ATOM 769 O O . TYR A 1 93 ? -9.828 4.043 2.843 1.00 69.50 93 TYR A O 1
ATOM 777 N N . ARG A 1 94 ? -11.828 3.496 1.982 1.00 54.44 94 ARG A N 1
ATOM 778 C CA . ARG A 1 94 ? -12.278 4.872 1.684 1.00 54.44 94 ARG A CA 1
ATOM 779 C C . ARG A 1 94 ? -12.654 5.588 2.987 1.00 54.44 94 ARG A C 1
ATOM 781 O O . ARG A 1 94 ? -13.824 5.725 3.286 1.00 54.44 94 ARG A O 1
ATOM 788 N N . SER A 1 95 ? -11.659 6.048 3.740 1.00 52.06 95 SER A N 1
ATOM 789 C CA . SER A 1 95 ? -11.789 6.761 5.020 1.00 52.06 95 SER A CA 1
ATOM 790 C C . SER A 1 95 ? -12.500 5.994 6.146 1.00 52.06 95 SER A C 1
ATOM 792 O O . SER A 1 95 ? -13.613 5.487 6.027 1.00 52.06 95 SER A O 1
ATOM 794 N N . ARG A 1 96 ? -11.877 5.988 7.329 1.00 52.50 96 ARG A N 1
ATOM 795 C CA . ARG A 1 96 ? -12.505 5.416 8.524 1.00 52.50 96 ARG A CA 1
ATOM 796 C C . ARG A 1 96 ? -13.836 6.102 8.841 1.00 52.50 96 ARG A C 1
ATOM 798 O O . ARG A 1 96 ? -14.808 5.425 9.117 1.00 52.50 96 ARG A O 1
ATOM 805 N N . ALA A 1 97 ? -13.907 7.425 8.683 1.00 48.22 97 ALA A N 1
ATOM 806 C CA . ALA A 1 97 ? -15.122 8.197 8.933 1.00 48.22 97 ALA A CA 1
ATOM 807 C C . ALA A 1 97 ? -16.292 7.878 7.976 1.00 48.22 97 ALA A C 1
ATOM 809 O O . ALA A 1 97 ? -17.434 8.137 8.344 1.00 48.22 97 ALA A O 1
ATOM 810 N N . ARG A 1 98 ? -16.058 7.315 6.776 1.00 42.50 98 ARG A N 1
ATOM 811 C CA . ARG A 1 98 ? -17.146 6.784 5.928 1.00 42.50 98 ARG A CA 1
ATOM 812 C C . ARG A 1 98 ? -17.452 5.311 6.205 1.00 42.50 98 ARG A C 1
ATOM 814 O O . ARG A 1 98 ? -18.608 4.932 6.067 1.00 42.50 98 ARG A O 1
ATOM 821 N N . ALA A 1 99 ? -16.487 4.523 6.681 1.00 43.16 99 ALA A N 1
ATOM 822 C CA . ALA A 1 99 ? -16.744 3.172 7.191 1.00 43.16 99 ALA A CA 1
ATOM 823 C C . ALA A 1 99 ? -17.599 3.190 8.477 1.00 43.16 99 ALA A C 1
ATOM 825 O O . ALA A 1 99 ? -18.535 2.409 8.596 1.00 43.16 99 ALA A O 1
ATOM 826 N N . THR A 1 100 ? -17.367 4.143 9.390 1.00 41.59 100 THR A N 1
ATOM 827 C CA . THR A 1 100 ? -18.190 4.320 10.604 1.00 41.59 100 THR A CA 1
ATOM 828 C C . THR A 1 100 ? -19.594 4.852 10.291 1.00 41.59 100 THR A C 1
ATOM 830 O O . THR A 1 100 ? -20.534 4.559 11.020 1.00 41.59 100 THR A O 1
ATOM 833 N N . LYS A 1 101 ? -19.766 5.625 9.205 1.00 41.00 101 LYS A N 1
ATOM 834 C CA . LYS A 1 101 ? -21.083 6.151 8.796 1.00 41.00 101 LYS A CA 1
ATOM 835 C C . LYS A 1 101 ? -21.937 5.152 8.002 1.00 41.00 101 LYS A C 1
ATOM 837 O O . LYS A 1 101 ? -23.144 5.344 7.950 1.00 41.00 101 LYS A O 1
ATOM 842 N N . HIS A 1 102 ? -21.347 4.101 7.422 1.00 41.41 102 HIS A N 1
ATOM 843 C CA . HIS A 1 102 ? -22.083 3.057 6.689 1.00 41.41 102 HIS A CA 1
ATOM 844 C C . HIS A 1 102 ? -22.335 1.766 7.480 1.00 41.41 102 HIS A C 1
ATOM 846 O O . HIS A 1 102 ? -23.064 0.906 6.999 1.00 41.41 102 HIS A O 1
ATOM 852 N N . LEU A 1 103 ? -21.796 1.635 8.693 1.00 45.78 103 LEU A N 1
ATOM 853 C CA . LEU A 1 103 ? -22.102 0.525 9.600 1.00 45.78 103 LEU A CA 1
ATOM 854 C C . LEU A 1 103 ? -22.940 1.024 10.783 1.00 45.78 103 LEU A C 1
ATOM 856 O O . LEU A 1 103 ? -22.570 0.861 11.943 1.00 45.78 103 LEU A O 1
ATOM 860 N N . LEU A 1 104 ? -24.092 1.624 10.475 1.00 45.09 104 LEU A N 1
ATOM 861 C CA . LEU A 1 104 ? -25.244 1.641 11.380 1.00 45.09 104 LEU A CA 1
ATOM 862 C C . LEU A 1 104 ? -25.919 0.261 11.318 1.00 45.09 104 LEU A C 1
ATOM 864 O O . LEU A 1 104 ? -27.069 0.128 10.920 1.00 45.09 104 LEU A O 1
ATOM 868 N N . THR A 1 105 ? -25.176 -0.791 11.653 1.00 54.31 105 THR A N 1
ATOM 869 C CA . THR A 1 105 ? -25.794 -2.046 12.077 1.00 54.31 105 THR A CA 1
ATOM 870 C C . THR A 1 105 ? -26.464 -1.804 13.428 1.00 54.31 105 THR A C 1
ATOM 872 O O . THR A 1 105 ? -25.986 -0.982 14.217 1.00 54.31 105 THR A O 1
ATOM 875 N N . GLU A 1 106 ? -27.568 -2.499 13.706 1.00 53.72 106 GLU A N 1
ATOM 876 C CA . GLU A 1 106 ? -28.334 -2.342 14.955 1.00 53.72 106 GLU A CA 1
ATOM 877 C C . GLU A 1 106 ? -27.434 -2.451 16.195 1.00 53.72 106 GLU A C 1
ATOM 879 O O . GLU A 1 106 ? -27.534 -1.633 17.110 1.00 53.72 106 GLU A O 1
ATOM 884 N N . GLN A 1 107 ? -26.454 -3.364 16.161 1.00 54.44 107 GLN A N 1
ATOM 885 C CA . GLN A 1 107 ? -25.437 -3.520 17.204 1.00 54.44 107 GLN A CA 1
ATOM 886 C C . GLN A 1 107 ? -24.648 -2.231 17.474 1.00 54.44 107 GLN A C 1
ATOM 888 O O . GLN A 1 107 ? -24.485 -1.841 18.624 1.00 54.44 107 GLN A O 1
ATOM 893 N N . ASN A 1 108 ? -24.169 -1.547 16.432 1.00 56.66 108 ASN A N 1
ATOM 894 C CA . ASN A 1 108 ? -23.333 -0.353 16.580 1.00 56.66 108 ASN A CA 1
ATOM 895 C C . ASN A 1 108 ? -24.147 0.865 17.025 1.00 56.66 108 ASN A C 1
ATOM 897 O O . ASN A 1 108 ? -23.618 1.744 17.704 1.00 56.66 108 ASN A O 1
ATOM 901 N N . MET A 1 109 ? -25.430 0.934 16.656 1.00 55.97 109 MET A N 1
ATOM 902 C CA . MET A 1 109 ? -26.349 1.925 17.220 1.00 55.97 109 MET A CA 1
ATOM 903 C C . MET A 1 109 ? -26.578 1.672 18.708 1.00 55.97 109 MET A C 1
ATOM 905 O O . MET A 1 109 ? -26.397 2.593 19.504 1.00 55.97 109 MET A O 1
ATOM 909 N N . ALA A 1 110 ? -26.878 0.429 19.091 1.00 63.88 110 ALA A N 1
ATOM 910 C CA . ALA A 1 110 ? -27.066 0.049 20.487 1.00 63.88 110 ALA A CA 1
ATOM 911 C C . ALA A 1 110 ? -25.819 0.348 21.337 1.00 63.88 110 ALA A C 1
ATOM 913 O O . ALA A 1 110 ? -25.924 0.923 22.419 1.00 63.88 110 ALA A O 1
ATOM 914 N N . ASP A 1 111 ? -24.627 0.059 20.810 1.00 62.44 111 ASP A N 1
ATOM 915 C CA . ASP A 1 111 ? -23.359 0.273 21.512 1.00 62.44 111 ASP A CA 1
ATOM 916 C C . ASP A 1 111 ? -22.977 1.760 21.640 1.00 62.44 111 ASP A C 1
ATOM 918 O O . ASP A 1 111 ? -22.204 2.160 22.513 1.00 62.44 111 ASP A O 1
ATOM 922 N N . ARG A 1 112 ? -23.524 2.615 20.771 1.00 58.94 112 ARG A N 1
ATOM 923 C CA . ARG A 1 112 ? -23.356 4.073 20.851 1.00 58.94 112 ARG A CA 1
ATOM 924 C C . ARG A 1 112 ? -24.354 4.727 21.797 1.00 58.94 112 ARG A C 1
ATOM 926 O O . ARG A 1 112 ? -23.964 5.673 22.483 1.00 58.94 112 ARG A O 1
ATOM 933 N N . ILE A 1 113 ? -25.582 4.212 21.844 1.00 65.50 113 ILE A N 1
ATOM 934 C CA . ILE A 1 113 ? -26.604 4.610 22.819 1.00 65.50 113 ILE A CA 1
ATOM 935 C C . ILE A 1 113 ? -26.131 4.233 24.229 1.00 65.50 113 ILE A C 1
ATOM 937 O O . ILE A 1 113 ? -26.134 5.079 25.117 1.00 65.50 113 ILE A O 1
ATOM 941 N N . SER A 1 114 ? -25.607 3.018 24.422 1.00 68.94 114 SER A N 1
ATOM 942 C CA . SER A 1 114 ? -25.095 2.568 25.727 1.00 68.94 114 SER A CA 1
ATOM 943 C C . SER A 1 114 ? -23.899 3.388 26.231 1.00 68.94 114 SER A C 1
ATOM 945 O O . SER A 1 114 ? -23.728 3.567 27.434 1.00 68.94 114 SER A O 1
ATOM 947 N N . LYS A 1 115 ? -23.077 3.925 25.319 1.00 70.06 115 LYS A N 1
ATOM 948 C CA . LYS A 1 115 ? -21.895 4.749 25.631 1.00 70.06 115 LYS A CA 1
ATOM 949 C C . LYS A 1 115 ? -22.175 6.259 25.671 1.00 70.06 115 LYS A C 1
ATOM 951 O O . LYS A 1 115 ? -21.218 7.020 25.816 1.00 70.06 115 LYS A O 1
ATOM 956 N N . GLY A 1 116 ? -23.428 6.699 25.508 1.00 50.22 116 GLY A N 1
ATOM 957 C CA . GLY A 1 116 ? -23.826 8.114 25.588 1.00 50.22 116 GLY A CA 1
ATOM 958 C C . GLY A 1 116 ? -23.174 9.018 24.534 1.00 50.22 116 GLY A C 1
ATOM 959 O O . GLY A 1 116 ? -22.865 10.174 24.806 1.00 50.22 116 GLY A O 1
ATOM 960 N N . LYS A 1 117 ? -22.873 8.476 23.345 1.00 50.47 117 LYS A N 1
ATOM 961 C CA . LYS A 1 117 ? -22.214 9.207 22.238 1.00 50.47 117 LYS A CA 1
ATOM 962 C C . LYS A 1 117 ? -23.184 9.627 21.125 1.00 50.47 117 LYS A C 1
ATOM 964 O O . LYS A 1 117 ? -22.751 9.852 19.984 1.00 50.47 117 LYS A O 1
ATOM 969 N N . ILE A 1 118 ? -24.473 9.644 21.448 1.00 50.84 118 ILE A N 1
ATOM 970 C CA . ILE A 1 118 ? -25.615 10.150 20.678 1.00 50.84 118 ILE A CA 1
ATOM 971 C C . ILE A 1 1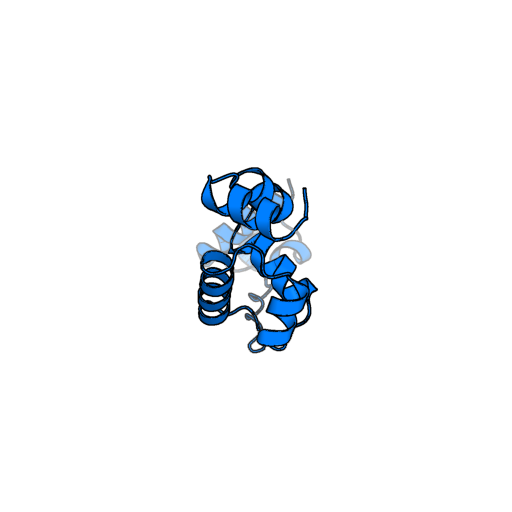18 ? -26.501 10.878 21.683 1.00 50.84 118 ILE A C 1
ATOM 973 O O . ILE A 1 118 ? -26.645 10.324 22.796 1.00 50.84 118 ILE A O 1
#

pLDDT: mean 76.39, std 14.94, range [41.0, 92.69]

Sequence (118 aa):
MEQVRRDAICEARRAERTPQEIIEFFHYPKSTVYKDRRADHSSRADKIWTPRFLAGLKRSIDAHPDTPISKLAKDRNVHRSTIEKAIKIDLRYRSRARATKHLLTEQNMADRISKGKI

Foldseek 3Di:
DLVVLVVLLVVCVVVVDDLVVSCVPVVDDSCSNPVPPDDDDDDDPPPPDDPVNLVVLVVVCVVPVPQDLVNVCVVSVHDSVVSVCSCVPPVVPPDSVVVLVPPPDVVSVVVCVVVVVD